Protein AF-A0AAV6AGZ9-F1 (afdb_monomer)

Mean predicted aligned error: 15.34 Å

Foldseek 3Di:
DDPVVVVVVVVVVVLVVVQVLLVQLLVVLCVVPVVSVVVPDPQADEQEAEPPDDPVSVVVSVVVQVVCVVVVGHYDYDYDYPCSSDDPPPPCVVPDPDDDDDDDPDPDDDDPPDPDDDDDDDDD

Solvent-accessible surface area (backbone atoms only — not comparable to full-atom values): 7982 Å² total; per-residue (Å²): 135,59,73,71,56,53,55,54,51,53,52,53,51,54,49,52,54,55,50,52,51,48,52,56,19,38,52,50,32,34,74,76,39,62,68,62,54,77,76,49,64,87,84,45,47,80,44,81,42,54,72,86,57,50,71,70,56,48,51,50,51,50,54,54,46,51,56,37,42,77,71,71,45,50,68,42,80,42,77,36,59,90,62,56,39,57,54,81,77,56,84,52,67,86,79,45,98,63,92,80,85,83,79,74,83,76,86,74,75,88,77,85,89,74,84,80,86,81,87,81,84,85,90,128

Secondary structure (DSSP, 8-state):
--HHHHHHHHHHHHHHHHHHHHHHHHHHHHHH-GGGGGGSPTTPEEEEEETT--HHHHHHHHHHHHHHHHTT--EEEEEE-TTSS-----TTTTT-SSS---------PPP-------------

Nearest PDB structures (foldseek):
  6v6y-assembly1_A-2  TM=5.275E-01  e=1.226E+00  Thermus thermophilus HB8
  1b0a-assembly1_A  TM=5.457E-01  e=3.548E+00  Escherichia coli K-12
  4a5o-assembly2_D  TM=5.049E-01  e=4.331E+00  Pseudomonas aeruginosa PAO1

Sequence (124 aa):
MSAAQETLVGSRTGFWDRHNELHSGLLRAILADATILEEIPNGASLMLIPHDADEAYLESCIEVGVDSLRKGLNVYFRYLAPGEWWAPSDPTITGAWDDHVVRRERFDPPLDDDEAEQPEAPTR

Radius of gyration: 24.21 Å; Cα contacts (8 Å, |Δi|>4): 74; chains: 1; bounding box: 26×98×45 Å

pLDDT: mean 72.92, std 21.99, range [34.75, 96.31]

Structure (mmCIF, N/CA/C/O backbone):
data_AF-A0AAV6AGZ9-F1
#
_entry.id   AF-A0AAV6AGZ9-F1
#
loop_
_atom_site.group_PDB
_atom_site.id
_atom_site.type_symbol
_atom_site.label_atom_id
_atom_site.label_alt_id
_atom_site.label_comp_id
_atom_site.label_asym_id
_atom_site.label_entity_id
_atom_site.label_seq_id
_atom_site.pdbx_PDB_ins_code
_atom_site.Cartn_x
_atom_site.Cartn_y
_atom_site.Cartn_z
_atom_site.occupancy
_atom_site.B_iso_or_equiv
_atom_site.auth_seq_id
_atom_site.auth_comp_id
_atom_site.auth_asym_id
_atom_site.auth_atom_id
_atom_site.pdbx_PDB_model_num
ATOM 1 N N . MET A 1 1 ? 2.472 32.208 5.965 1.00 50.47 1 MET A N 1
ATOM 2 C CA . MET A 1 1 ? 2.527 30.743 6.154 1.00 50.47 1 MET A CA 1
ATOM 3 C C . MET A 1 1 ? 3.996 30.359 6.187 1.00 50.47 1 MET A C 1
ATOM 5 O O . MET A 1 1 ? 4.762 30.975 5.459 1.00 50.47 1 MET A O 1
ATOM 9 N N . SER A 1 2 ? 4.412 29.503 7.121 1.00 57.47 2 SER A N 1
ATOM 10 C CA .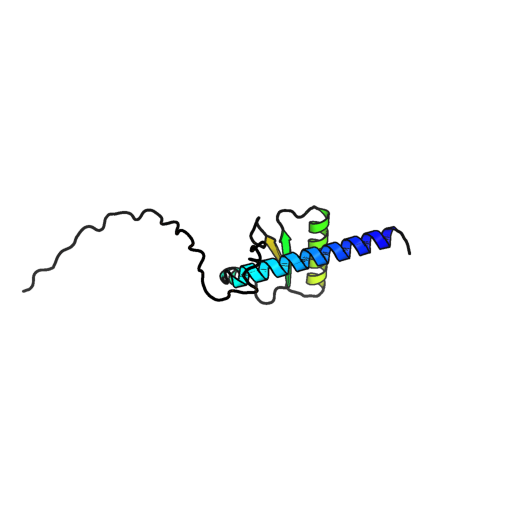 SER A 1 2 ? 5.838 29.212 7.356 1.00 57.47 2 SER A CA 1
ATOM 11 C C . SER A 1 2 ? 6.388 28.257 6.292 1.00 57.47 2 SER A C 1
ATOM 13 O O . SER A 1 2 ? 5.679 27.331 5.908 1.00 57.47 2 SER A O 1
ATOM 15 N N . ALA A 1 3 ? 7.650 28.418 5.880 1.00 54.81 3 ALA A N 1
ATOM 16 C CA . ALA A 1 3 ? 8.332 27.533 4.925 1.00 54.81 3 ALA A CA 1
ATOM 17 C C . ALA A 1 3 ? 8.277 26.044 5.335 1.00 54.81 3 ALA A C 1
ATOM 19 O O . ALA A 1 3 ? 8.193 25.165 4.488 1.00 54.81 3 ALA A O 1
ATOM 20 N N . ALA A 1 4 ? 8.225 25.754 6.640 1.00 50.09 4 ALA A N 1
ATOM 21 C CA . ALA A 1 4 ? 8.071 24.392 7.154 1.00 50.09 4 ALA A CA 1
ATOM 22 C C . ALA A 1 4 ? 6.703 23.761 6.824 1.00 50.09 4 ALA A C 1
ATOM 24 O O . ALA A 1 4 ? 6.618 22.553 6.631 1.00 50.09 4 ALA A O 1
ATOM 25 N N . GLN A 1 5 ? 5.632 24.562 6.739 1.00 42.59 5 GLN A N 1
ATOM 26 C CA . GLN A 1 5 ? 4.309 24.070 6.332 1.00 42.59 5 GLN A CA 1
ATOM 27 C C . GLN A 1 5 ? 4.245 23.806 4.827 1.00 42.59 5 GLN A C 1
ATOM 29 O O . GLN A 1 5 ? 3.540 22.898 4.406 1.00 42.59 5 GLN A O 1
ATOM 34 N N . GLU A 1 6 ? 4.980 24.571 4.023 1.00 42.84 6 GLU A N 1
ATOM 35 C CA . GLU A 1 6 ? 5.007 24.421 2.565 1.00 42.84 6 GLU A CA 1
ATOM 36 C C . GLU A 1 6 ? 5.747 23.138 2.154 1.00 42.84 6 GLU A C 1
ATOM 38 O O . GLU A 1 6 ? 5.239 22.368 1.339 1.00 42.84 6 GLU A O 1
ATOM 43 N N . THR A 1 7 ? 6.868 22.826 2.817 1.00 51.41 7 THR A N 1
ATOM 44 C CA . THR A 1 7 ? 7.601 21.564 2.621 1.00 51.41 7 THR A CA 1
ATOM 45 C C . THR A 1 7 ? 6.785 20.339 3.049 1.00 51.41 7 THR A C 1
ATOM 47 O O . THR A 1 7 ? 6.786 19.332 2.346 1.00 51.41 7 THR A O 1
ATOM 50 N N . LEU A 1 8 ? 6.046 20.424 4.164 1.00 47.84 8 LEU A N 1
ATOM 51 C CA . LEU A 1 8 ? 5.187 19.332 4.649 1.00 47.84 8 LEU A CA 1
ATOM 52 C C . LEU A 1 8 ? 3.954 19.096 3.766 1.00 47.84 8 LEU A C 1
ATOM 54 O O . LEU A 1 8 ? 3.502 17.964 3.618 1.00 47.84 8 LEU A O 1
ATOM 58 N N . VAL A 1 9 ? 3.376 20.156 3.196 1.00 45.44 9 VAL A N 1
ATOM 59 C CA . VAL A 1 9 ? 2.250 20.019 2.260 1.00 45.44 9 VAL A CA 1
ATOM 60 C C . VAL A 1 9 ? 2.741 19.429 0.941 1.00 45.44 9 VAL A C 1
ATOM 62 O O . VAL A 1 9 ? 2.118 18.489 0.457 1.00 45.44 9 VAL A O 1
ATOM 65 N N . GLY A 1 10 ? 3.887 19.894 0.426 1.00 50.97 10 GLY A N 1
ATOM 66 C CA . GLY A 1 10 ? 4.521 19.348 -0.777 1.00 50.97 10 GLY A CA 1
ATOM 67 C C . GLY A 1 10 ? 4.906 17.870 -0.645 1.00 50.97 10 GLY A C 1
ATOM 68 O O . GLY A 1 10 ? 4.640 17.089 -1.563 1.00 50.97 10 GLY A O 1
ATOM 69 N N . SER A 1 11 ? 5.452 17.460 0.509 1.00 59.44 11 SER A N 1
ATOM 70 C CA . SER A 1 11 ? 5.791 16.054 0.777 1.00 59.44 11 SER A CA 1
ATOM 71 C C . SER A 1 11 ? 4.551 15.163 0.866 1.00 59.44 11 SER A C 1
ATOM 73 O O . SER A 1 11 ? 4.554 14.041 0.358 1.00 59.44 11 SER A O 1
ATOM 75 N N . ARG A 1 12 ? 3.455 15.674 1.442 1.00 61.28 12 ARG A N 1
ATOM 76 C CA . ARG A 1 12 ? 2.212 14.914 1.602 1.00 61.28 12 ARG A CA 1
ATOM 77 C C . ARG A 1 12 ? 1.446 14.751 0.289 1.00 61.28 12 ARG A C 1
ATOM 79 O O . ARG A 1 12 ? 0.837 13.705 0.092 1.00 61.28 12 ARG A O 1
ATOM 86 N N . THR A 1 13 ? 1.485 15.735 -0.612 1.00 69.12 13 THR A N 1
ATOM 87 C CA . THR A 1 13 ? 0.955 15.568 -1.980 1.00 69.12 13 THR A CA 1
ATOM 88 C C . THR A 1 13 ? 1.757 14.538 -2.774 1.00 69.12 13 THR A C 1
ATOM 90 O O . THR A 1 13 ? 1.159 13.614 -3.314 1.00 69.12 13 THR A O 1
ATOM 93 N N . GLY A 1 14 ? 3.095 14.604 -2.743 1.00 82.69 14 GLY A N 1
ATOM 94 C CA . GLY A 1 14 ? 3.944 13.636 -3.452 1.00 82.69 14 GLY A CA 1
ATOM 95 C C . GLY A 1 14 ? 3.793 12.196 -2.946 1.00 82.69 14 GLY A C 1
ATOM 96 O O . GLY A 1 14 ? 3.832 11.254 -3.737 1.00 82.69 14 GLY A O 1
ATOM 97 N N . PHE A 1 15 ? 3.549 12.019 -1.642 1.00 89.12 15 PHE A N 1
ATOM 98 C CA . PHE A 1 15 ? 3.204 10.718 -1.069 1.00 89.12 15 PHE A CA 1
ATOM 99 C C . PHE A 1 15 ? 1.951 10.122 -1.725 1.00 89.12 15 PHE A C 1
ATOM 101 O O . PHE A 1 15 ? 1.999 8.986 -2.197 1.00 89.12 15 PHE A O 1
ATOM 108 N N . TRP A 1 16 ? 0.848 10.880 -1.768 1.00 89.75 16 TRP A N 1
ATOM 109 C CA . TRP A 1 16 ? -0.427 10.388 -2.296 1.00 89.75 16 TRP A CA 1
ATOM 110 C C . TRP A 1 16 ? -0.392 10.146 -3.799 1.00 89.75 16 TRP A C 1
ATOM 112 O O . TRP A 1 16 ? -0.977 9.164 -4.245 1.00 89.75 16 TRP A O 1
ATOM 122 N N . ASP A 1 17 ? 0.320 10.974 -4.563 1.00 90.06 17 ASP A N 1
ATOM 123 C CA . ASP A 1 17 ? 0.487 10.764 -6.003 1.00 90.06 17 ASP A CA 1
ATOM 124 C C . ASP A 1 17 ? 1.199 9.433 -6.275 1.00 90.06 17 ASP A C 1
ATOM 126 O O . ASP A 1 17 ? 0.641 8.562 -6.946 1.00 90.06 17 ASP A O 1
ATOM 130 N N . ARG A 1 18 ? 2.359 9.204 -5.637 1.00 89.75 18 ARG A N 1
ATOM 131 C CA . ARG A 1 18 ? 3.075 7.920 -5.735 1.00 89.75 18 ARG A CA 1
ATOM 132 C C . ARG A 1 18 ? 2.209 6.759 -5.248 1.00 89.75 18 ARG A C 1
ATOM 134 O O . ARG A 1 18 ? 2.188 5.703 -5.869 1.00 89.75 18 ARG A O 1
ATOM 141 N N . HIS A 1 19 ? 1.473 6.930 -4.149 1.00 91.81 19 HIS A N 1
ATOM 142 C CA . HIS A 1 19 ? 0.631 5.854 -3.622 1.00 91.81 19 HIS A CA 1
ATOM 143 C C . HIS A 1 19 ? -0.518 5.500 -4.581 1.00 91.81 19 HIS A C 1
ATOM 145 O O . HIS A 1 19 ? -0.800 4.323 -4.799 1.00 91.81 19 HIS A O 1
ATOM 151 N N . ASN A 1 20 ? -1.141 6.493 -5.218 1.00 91.12 20 ASN A N 1
ATOM 152 C CA . ASN A 1 20 ? -2.187 6.281 -6.222 1.00 91.12 20 ASN A CA 1
ATOM 153 C C . ASN A 1 20 ? -1.654 5.566 -7.474 1.00 91.12 20 ASN A C 1
ATOM 155 O O . ASN A 1 20 ? -2.354 4.726 -8.050 1.00 91.12 20 ASN A O 1
ATOM 159 N N . GLU A 1 21 ? -0.418 5.860 -7.882 1.00 90.75 21 GLU A N 1
ATOM 160 C CA . GLU A 1 21 ? 0.256 5.142 -8.969 1.00 90.75 21 GLU A CA 1
ATOM 161 C C . GLU A 1 21 ? 0.463 3.664 -8.623 1.00 90.75 21 GLU A C 1
ATOM 163 O O . GLU A 1 21 ? 0.137 2.800 -9.439 1.00 90.75 21 GLU A O 1
ATOM 168 N N . LEU A 1 22 ? 0.915 3.356 -7.401 1.00 92.44 22 LEU A N 1
ATOM 169 C CA . LEU A 1 22 ? 1.069 1.973 -6.930 1.00 92.44 22 LEU A CA 1
ATOM 170 C C . LEU A 1 22 ? -0.263 1.218 -6.933 1.00 92.44 22 LEU A C 1
ATOM 172 O O . LEU A 1 22 ? -0.325 0.088 -7.411 1.00 92.44 22 LEU A O 1
ATOM 176 N N . HIS A 1 23 ? -1.338 1.846 -6.446 1.00 92.50 23 HIS A N 1
ATOM 177 C CA . HIS A 1 23 ? -2.681 1.254 -6.464 1.00 92.50 23 HIS A CA 1
ATOM 178 C C . HIS A 1 23 ? -3.159 0.985 -7.891 1.00 92.50 23 HIS A C 1
ATOM 180 O O . HIS A 1 23 ? -3.651 -0.101 -8.186 1.00 92.50 23 HIS A O 1
ATOM 186 N N . SER A 1 24 ? -2.963 1.941 -8.798 1.00 90.94 24 SER A N 1
ATOM 187 C CA . SER A 1 24 ? -3.311 1.775 -10.214 1.00 90.94 24 SER A CA 1
ATOM 188 C C . SER A 1 24 ? -2.518 0.639 -10.866 1.00 90.94 24 SER A C 1
ATOM 190 O O . SER A 1 24 ? -3.068 -0.138 -11.646 1.00 90.94 24 SER A O 1
ATOM 192 N N . GLY A 1 25 ? -1.233 0.528 -10.531 1.00 90.12 25 GLY A N 1
ATOM 193 C CA . GLY A 1 25 ? -0.352 -0.545 -10.974 1.00 90.12 25 GLY A CA 1
ATOM 194 C C . GLY A 1 25 ? -0.787 -1.921 -10.471 1.00 90.12 25 GLY A C 1
ATOM 195 O O . GLY A 1 25 ? -0.954 -2.846 -11.266 1.00 90.12 25 GLY A O 1
ATOM 196 N N . LEU A 1 26 ? -1.072 -2.033 -9.172 1.00 90.44 26 LEU A N 1
ATOM 197 C CA . LEU A 1 26 ? -1.573 -3.262 -8.558 1.00 90.44 26 LEU A CA 1
ATOM 198 C C . LEU A 1 26 ? -2.928 -3.679 -9.142 1.00 90.44 26 LEU A C 1
ATOM 200 O O . LEU A 1 26 ? -3.139 -4.858 -9.401 1.00 90.44 26 LEU A O 1
ATOM 204 N N . LEU A 1 27 ? -3.833 -2.734 -9.412 1.00 90.69 27 LEU A N 1
ATOM 205 C CA . LEU A 1 27 ? -5.106 -3.038 -10.072 1.00 90.69 27 LEU A CA 1
ATOM 206 C C . LEU A 1 27 ? -4.898 -3.636 -11.467 1.00 90.69 27 LEU A C 1
ATOM 208 O O . LEU A 1 27 ? -5.581 -4.592 -11.825 1.00 90.69 27 LEU A O 1
ATOM 212 N N . ARG A 1 28 ? -3.939 -3.127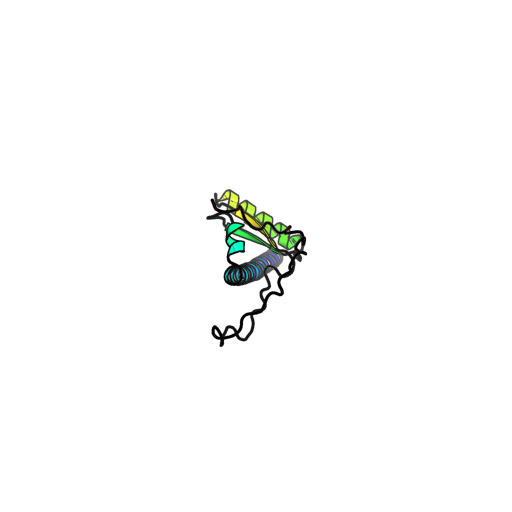 -12.248 1.00 88.75 28 ARG A N 1
ATOM 213 C CA . ARG A 1 28 ? -3.589 -3.729 -13.546 1.00 88.75 28 ARG A CA 1
ATOM 214 C C . ARG A 1 28 ? -3.008 -5.130 -13.379 1.00 88.75 28 ARG A C 1
ATOM 216 O O . ARG A 1 28 ? -3.372 -6.014 -14.148 1.00 88.75 28 ARG A O 1
ATOM 223 N N . ALA A 1 29 ? -2.153 -5.337 -12.379 1.00 86.75 29 ALA A N 1
ATOM 224 C CA . ALA A 1 29 ? -1.606 -6.654 -12.070 1.00 86.75 29 ALA A CA 1
ATOM 225 C C . ALA A 1 29 ? -2.717 -7.645 -11.687 1.00 86.75 29 ALA A C 1
ATOM 227 O O . ALA A 1 29 ? -2.755 -8.739 -12.231 1.00 86.75 29 ALA A O 1
ATOM 228 N N . ILE A 1 30 ? -3.678 -7.231 -10.855 1.00 88.94 30 ILE A N 1
ATOM 229 C CA . ILE A 1 30 ? -4.856 -8.031 -10.479 1.00 88.94 30 ILE A CA 1
ATOM 230 C C . ILE A 1 30 ? -5.719 -8.387 -11.697 1.00 88.94 30 ILE A C 1
ATOM 232 O O . ILE A 1 30 ? -6.230 -9.499 -11.794 1.00 88.94 30 ILE A O 1
ATOM 236 N N . LEU A 1 31 ? -5.900 -7.454 -12.635 1.00 88.81 31 LEU A N 1
ATOM 237 C CA . LEU A 1 31 ? -6.640 -7.728 -13.871 1.00 88.81 31 LEU A CA 1
ATOM 238 C C . LEU A 1 31 ? -5.910 -8.733 -14.774 1.00 88.81 31 LEU A C 1
ATOM 240 O O . LEU A 1 31 ? -6.568 -9.476 -15.500 1.00 88.81 31 LEU A O 1
ATOM 244 N N . ALA A 1 32 ? -4.576 -8.759 -14.734 1.00 87.38 32 ALA A N 1
ATOM 245 C CA . ALA A 1 32 ? -3.767 -9.735 -15.457 1.00 87.38 32 ALA A CA 1
ATOM 246 C C . ALA A 1 32 ? -3.685 -11.092 -14.730 1.00 87.38 32 ALA A C 1
ATOM 248 O O . ALA A 1 32 ? -3.618 -12.132 -15.386 1.00 87.38 32 ALA A O 1
ATOM 249 N N . ASP A 1 33 ? -3.704 -11.088 -13.395 1.00 85.44 33 ASP A N 1
ATOM 250 C CA . ASP A 1 33 ? -3.637 -12.269 -12.537 1.00 85.44 33 ASP A CA 1
ATOM 251 C C . ASP A 1 33 ? -4.535 -12.100 -11.300 1.00 85.44 33 ASP A C 1
ATOM 253 O O . ASP A 1 33 ? -4.181 -11.460 -10.306 1.00 85.44 33 ASP A O 1
ATOM 257 N N . ALA A 1 34 ? -5.719 -12.712 -11.354 1.00 89.06 34 ALA A N 1
ATOM 258 C CA . ALA A 1 34 ? -6.714 -12.596 -10.295 1.00 89.06 34 ALA A CA 1
ATOM 259 C C . ALA A 1 34 ? -6.306 -13.306 -8.992 1.00 89.06 34 ALA A C 1
ATOM 261 O O . ALA A 1 34 ? -6.878 -12.999 -7.945 1.00 89.06 34 ALA A O 1
ATOM 262 N N . THR A 1 35 ? -5.320 -14.213 -9.024 1.00 90.00 35 THR A N 1
ATOM 263 C CA . THR A 1 35 ? -4.856 -14.928 -7.819 1.00 90.00 35 THR A CA 1
ATOM 264 C C . THR A 1 35 ? -4.234 -13.975 -6.795 1.00 90.00 35 THR A C 1
ATOM 266 O O . THR A 1 35 ? -4.303 -14.223 -5.595 1.00 90.00 35 THR A O 1
ATOM 269 N N . ILE A 1 36 ? -3.754 -12.809 -7.243 1.00 87.75 36 ILE A N 1
ATOM 270 C CA . ILE A 1 36 ? -3.250 -11.726 -6.386 1.00 87.75 36 ILE A CA 1
ATOM 271 C C . ILE A 1 36 ? -4.313 -11.258 -5.374 1.00 87.75 36 ILE A C 1
ATOM 273 O O . ILE A 1 36 ? -3.970 -10.860 -4.258 1.00 87.75 36 ILE A O 1
ATOM 277 N N . LEU A 1 37 ? -5.605 -11.310 -5.730 1.00 88.44 37 LEU A N 1
ATOM 278 C CA . LEU A 1 37 ? -6.692 -10.947 -4.812 1.00 88.44 37 LEU A CA 1
ATOM 279 C C . LEU A 1 37 ? -6.849 -11.939 -3.660 1.00 88.44 37 LEU A C 1
ATOM 281 O O . LEU A 1 37 ? -7.297 -11.536 -2.591 1.00 88.44 37 LEU A O 1
ATOM 285 N N . GLU A 1 38 ? -6.481 -13.205 -3.851 1.00 90.75 38 GLU A N 1
ATOM 286 C CA . GLU A 1 38 ? -6.601 -14.236 -2.813 1.00 90.75 38 GLU A CA 1
ATOM 287 C C . GLU A 1 38 ? -5.634 -13.982 -1.647 1.00 90.75 38 GLU A C 1
ATOM 289 O O . GLU A 1 38 ? -5.890 -14.391 -0.515 1.00 90.75 38 GLU A O 1
ATOM 294 N N . GLU A 1 39 ? -4.554 -13.243 -1.903 1.00 89.19 39 GLU A N 1
ATOM 295 C CA . GLU A 1 39 ? -3.579 -12.819 -0.896 1.00 89.19 39 GLU A CA 1
ATOM 296 C C . GLU A 1 39 ? -4.063 -11.619 -0.068 1.00 89.19 39 GLU A C 1
ATOM 298 O O . GLU A 1 39 ? -3.530 -11.347 1.011 1.00 89.19 39 GLU A O 1
ATOM 303 N N . ILE A 1 40 ? -5.055 -10.874 -0.569 1.00 91.00 40 ILE A N 1
ATOM 304 C CA . ILE A 1 40 ? -5.527 -9.632 0.041 1.00 91.00 40 ILE A CA 1
ATOM 305 C C . ILE A 1 40 ? -6.724 -9.937 0.950 1.00 91.00 40 ILE A C 1
ATOM 307 O O . ILE A 1 40 ? -7.769 -10.383 0.471 1.00 91.00 40 ILE A O 1
ATOM 311 N N . PRO A 1 41 ? -6.641 -9.649 2.264 1.00 92.62 41 PRO A N 1
ATOM 312 C CA . PRO A 1 41 ? -7.764 -9.876 3.159 1.00 92.62 41 PRO A CA 1
ATOM 313 C C . PRO A 1 41 ? -8.995 -9.062 2.746 1.00 92.62 41 PRO A C 1
ATOM 315 O O . PRO A 1 41 ? -8.921 -7.850 2.523 1.00 92.62 41 PRO A O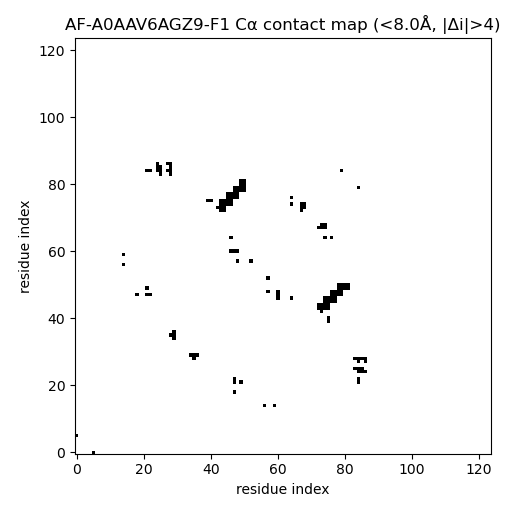 1
ATOM 318 N N . ASN A 1 42 ? -10.154 -9.719 2.706 1.00 89.12 42 ASN A N 1
ATOM 319 C CA . ASN A 1 42 ? -11.413 -9.067 2.359 1.00 89.12 42 ASN A CA 1
ATOM 320 C C . ASN A 1 42 ? -11.702 -7.861 3.265 1.00 89.12 42 ASN A C 1
ATOM 322 O O . ASN A 1 42 ? -11.614 -7.937 4.493 1.00 89.12 42 ASN A O 1
ATOM 326 N N . GLY A 1 43 ? -12.079 -6.742 2.642 1.00 88.81 43 GLY A N 1
ATOM 327 C CA . GLY A 1 43 ? -12.397 -5.495 3.341 1.00 88.81 43 GLY A CA 1
ATOM 328 C C . GLY A 1 43 ? -11.187 -4.762 3.930 1.00 88.81 43 GLY A C 1
ATOM 329 O O . GLY A 1 43 ? -11.383 -3.830 4.709 1.00 88.81 43 GLY A O 1
ATOM 330 N N . ALA A 1 44 ? -9.956 -5.166 3.599 1.00 92.88 4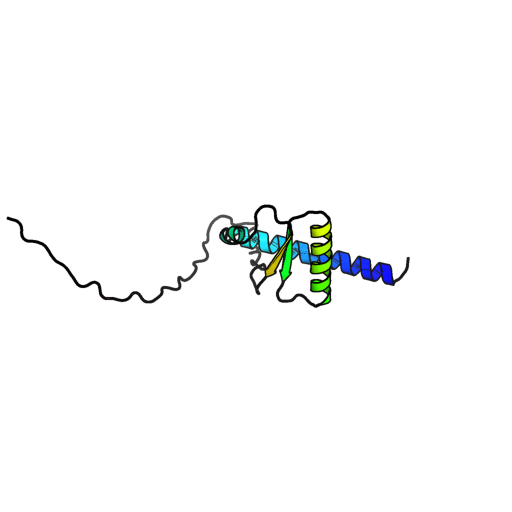4 ALA A N 1
ATOM 331 C CA . ALA A 1 44 ? -8.762 -4.437 4.004 1.00 92.88 44 ALA A CA 1
ATOM 332 C C . ALA A 1 44 ? -8.548 -3.170 3.162 1.00 92.88 44 ALA A C 1
ATOM 334 O O . ALA A 1 44 ? -8.599 -3.188 1.933 1.00 92.88 44 ALA A O 1
ATOM 335 N N . SER A 1 45 ? -8.224 -2.078 3.842 1.00 92.94 45 SER A N 1
ATOM 336 C CA . SER A 1 45 ? -7.572 -0.911 3.264 1.00 92.94 45 SER A CA 1
ATOM 337 C C . SER A 1 45 ? -6.110 -1.250 2.991 1.00 92.94 45 SER A C 1
ATOM 339 O O . SER A 1 45 ? -5.362 -1.610 3.902 1.00 92.94 45 SER A O 1
ATOM 341 N N . LEU A 1 46 ? -5.701 -1.127 1.734 1.00 94.00 46 LEU A N 1
ATOM 342 C CA . LEU A 1 46 ? -4.352 -1.463 1.293 1.00 94.00 46 LEU A CA 1
ATOM 343 C C . LEU A 1 46 ? -3.382 -0.302 1.511 1.00 94.00 46 LEU A C 1
ATOM 345 O O . LEU A 1 46 ? -3.631 0.819 1.063 1.00 94.00 46 LEU A O 1
ATOM 349 N N . MET A 1 47 ? -2.252 -0.610 2.142 1.00 96.31 47 MET A N 1
ATOM 350 C CA . MET A 1 47 ? -1.082 0.257 2.230 1.00 96.31 47 MET A CA 1
ATOM 351 C C . MET A 1 47 ? 0.064 -0.402 1.465 1.00 96.31 47 MET A C 1
ATOM 353 O O . MET A 1 47 ? 0.563 -1.453 1.871 1.00 96.31 47 MET A O 1
ATOM 357 N N . LEU A 1 48 ? 0.447 0.189 0.337 1.00 95.44 48 LEU A N 1
ATOM 358 C 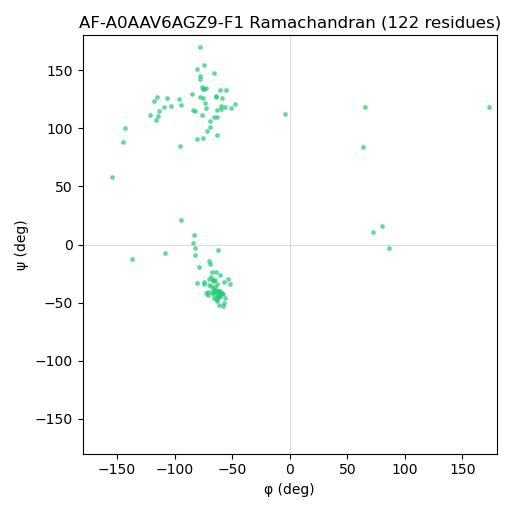CA . LEU A 1 48 ? 1.422 -0.385 -0.590 1.00 95.44 48 LEU A CA 1
ATOM 359 C C . LEU A 1 48 ? 2.824 0.178 -0.345 1.00 95.44 48 LEU A C 1
ATOM 361 O O . LEU A 1 48 ? 3.027 1.390 -0.381 1.00 95.44 48 LEU A O 1
ATOM 365 N N . ILE A 1 49 ? 3.795 -0.705 -0.122 1.00 94.94 49 ILE A N 1
ATOM 366 C CA . ILE A 1 49 ? 5.194 -0.345 0.122 1.00 94.94 49 ILE A CA 1
ATOM 367 C C . ILE A 1 49 ? 6.035 -0.910 -1.026 1.00 94.94 49 ILE A C 1
ATOM 369 O O . ILE A 1 49 ? 6.223 -2.126 -1.086 1.00 94.94 49 ILE A O 1
ATOM 373 N N . PRO A 1 50 ? 6.533 -0.075 -1.950 1.00 93.44 50 PRO A N 1
ATOM 374 C CA . PRO A 1 50 ? 7.356 -0.558 -3.046 1.00 93.44 50 PRO A CA 1
ATOM 375 C C . PRO A 1 50 ? 8.768 -0.920 -2.567 1.00 93.44 50 PRO A C 1
ATOM 377 O O . PRO A 1 50 ? 9.266 -0.358 -1.592 1.00 93.44 50 PRO A O 1
ATOM 380 N N . HIS A 1 51 ? 9.436 -1.831 -3.282 1.00 90.69 51 HIS A N 1
ATOM 381 C CA . HIS A 1 51 ? 10.825 -2.225 -3.006 1.00 90.69 51 HIS A CA 1
ATOM 382 C C . HIS A 1 51 ? 11.803 -1.041 -2.910 1.00 90.69 51 HIS A C 1
ATOM 384 O O . HIS A 1 51 ? 12.752 -1.085 -2.133 1.00 90.69 51 HIS A O 1
ATOM 390 N N . ASP A 1 52 ? 11.569 0.008 -3.697 1.00 90.31 52 ASP A N 1
ATOM 391 C CA . ASP A 1 52 ? 12.397 1.213 -3.780 1.00 90.31 52 ASP A CA 1
ATOM 392 C C . ASP A 1 52 ? 11.896 2.351 -2.867 1.00 90.31 52 ASP A C 1
ATOM 394 O O . ASP A 1 52 ? 12.163 3.531 -3.117 1.00 90.31 52 ASP A O 1
ATOM 398 N N . ALA A 1 53 ? 11.114 2.028 -1.834 1.00 90.25 53 ALA A N 1
ATOM 399 C CA . ALA A 1 53 ? 10.725 2.999 -0.821 1.00 90.25 53 ALA A CA 1
ATOM 400 C C . ALA A 1 53 ? 11.960 3.484 -0.050 1.00 90.25 53 ALA A C 1
ATOM 402 O O . ALA A 1 53 ? 12.726 2.685 0.489 1.00 90.25 53 ALA A O 1
ATOM 403 N N . ASP A 1 54 ? 12.129 4.803 0.028 1.00 92.19 54 ASP A N 1
ATOM 404 C CA . ASP A 1 54 ? 13.067 5.404 0.967 1.00 92.19 54 ASP A CA 1
ATOM 405 C C . ASP A 1 54 ? 12.472 5.431 2.387 1.00 92.19 54 ASP A C 1
ATOM 407 O O . ASP A 1 54 ? 11.292 5.141 2.608 1.00 92.19 54 ASP A O 1
ATOM 411 N N . GLU A 1 55 ? 13.313 5.761 3.368 1.00 92.56 55 GLU A N 1
ATOM 412 C CA . GLU A 1 55 ? 12.928 5.795 4.782 1.00 92.56 55 GLU A CA 1
ATOM 413 C C . GLU A 1 55 ? 11.758 6.757 5.034 1.00 92.56 55 GLU A C 1
ATOM 415 O O . GLU A 1 55 ? 10.795 6.391 5.701 1.00 92.56 55 GLU A O 1
ATOM 420 N N . ALA A 1 56 ? 11.773 7.942 4.417 1.00 89.88 56 ALA A N 1
ATOM 421 C CA . ALA A 1 56 ? 10.721 8.943 4.585 1.00 89.88 56 ALA A CA 1
ATOM 422 C C . ALA A 1 56 ? 9.361 8.474 4.030 1.00 89.88 56 ALA A C 1
ATOM 424 O O . ALA A 1 56 ? 8.307 8.718 4.632 1.00 89.88 56 ALA A O 1
ATOM 425 N N . TYR A 1 57 ? 9.358 7.784 2.886 1.00 90.56 57 TYR A N 1
ATOM 426 C CA . TYR A 1 57 ? 8.148 7.202 2.313 1.00 90.56 57 TYR A CA 1
ATOM 427 C C . TYR A 1 57 ? 7.616 6.056 3.176 1.00 90.56 57 TYR A C 1
ATOM 429 O O . TYR A 1 57 ? 6.404 5.951 3.388 1.00 90.56 57 TYR A O 1
ATOM 437 N N . LEU A 1 58 ? 8.512 5.217 3.703 1.00 93.56 58 LEU A N 1
ATOM 438 C CA . LEU A 1 58 ? 8.150 4.128 4.605 1.00 93.56 58 LEU A CA 1
ATOM 439 C C . LEU A 1 58 ? 7.525 4.658 5.903 1.00 93.56 58 LEU A C 1
ATOM 441 O O . LEU A 1 58 ? 6.462 4.179 6.302 1.00 93.56 58 LEU A O 1
ATOM 445 N N . GLU A 1 59 ? 8.132 5.673 6.522 1.00 93.19 59 GLU A N 1
ATOM 446 C CA . GLU A 1 59 ? 7.578 6.354 7.697 1.00 93.19 59 GLU A CA 1
ATOM 447 C C . GLU A 1 59 ? 6.178 6.900 7.404 1.00 93.19 59 GLU A C 1
ATOM 449 O O . GLU A 1 59 ? 5.240 6.624 8.151 1.00 93.19 59 GLU A O 1
ATOM 454 N N . SER A 1 60 ? 5.997 7.561 6.257 1.00 93.50 60 SER A N 1
ATOM 455 C CA . SER A 1 60 ? 4.690 8.079 5.834 1.00 93.50 60 SER A CA 1
ATOM 456 C C . SER A 1 60 ? 3.641 6.967 5.677 1.00 93.50 60 SER A C 1
ATOM 458 O O . SER A 1 60 ? 2.497 7.123 6.114 1.00 93.50 60 SER A O 1
ATOM 460 N N . CYS A 1 61 ? 4.014 5.816 5.103 1.00 93.69 61 CYS A N 1
ATOM 461 C CA . CYS A 1 61 ? 3.121 4.655 4.996 1.00 93.69 61 CYS A CA 1
ATOM 462 C C . CYS A 1 61 ? 2.692 4.150 6.379 1.00 93.69 61 CYS A C 1
ATOM 464 O O . CYS A 1 61 ? 1.511 3.867 6.606 1.00 93.69 61 CYS A O 1
ATOM 466 N N . ILE A 1 62 ? 3.646 4.044 7.309 1.00 94.81 62 ILE A N 1
ATOM 467 C CA . ILE A 1 62 ? 3.395 3.587 8.678 1.00 94.81 62 ILE A CA 1
ATOM 468 C C . ILE A 1 62 ? 2.482 4.575 9.405 1.00 94.81 62 ILE A C 1
ATOM 470 O O . ILE A 1 62 ? 1.493 4.150 9.999 1.00 94.81 62 ILE A O 1
ATOM 474 N N . GLU A 1 63 ? 2.755 5.877 9.325 1.00 95.06 63 GLU A N 1
ATOM 475 C CA . GLU A 1 63 ? 1.929 6.917 9.946 1.00 95.06 63 GLU A CA 1
ATOM 476 C C . GLU A 1 63 ? 0.475 6.849 9.463 1.00 95.06 63 GLU A C 1
ATOM 478 O O . GLU A 1 63 ? -0.454 6.771 10.274 1.00 95.06 63 GLU A O 1
ATOM 483 N N . VAL A 1 64 ? 0.266 6.800 8.143 1.00 94.25 64 VAL A N 1
ATOM 484 C CA . VAL A 1 64 ? -1.078 6.722 7.550 1.00 94.25 64 VAL A CA 1
ATOM 485 C C . VAL A 1 64 ? -1.778 5.413 7.920 1.00 94.25 64 VAL A C 1
ATOM 487 O O . VAL A 1 64 ? -2.981 5.410 8.212 1.00 94.25 64 VAL A O 1
ATOM 490 N N . GLY A 1 65 ? -1.051 4.296 7.926 1.00 94.31 65 GLY A N 1
ATOM 491 C CA . GLY A 1 65 ? -1.606 3.002 8.305 1.00 94.31 65 GLY A CA 1
ATOM 492 C C . GLY A 1 65 ? -1.999 2.944 9.784 1.00 94.31 65 GLY A C 1
ATOM 493 O O . GLY A 1 65 ? -3.104 2.506 10.104 1.00 94.31 65 GLY A O 1
ATOM 494 N N . VAL A 1 66 ? -1.170 3.478 10.685 1.00 95.38 66 VAL A N 1
ATOM 495 C CA . VAL A 1 66 ? -1.488 3.598 12.119 1.00 95.38 66 VAL A CA 1
ATOM 496 C C . VAL A 1 66 ? -2.708 4.494 12.339 1.00 95.38 66 VAL A C 1
ATOM 498 O O . VAL A 1 66 ? -3.606 4.133 13.103 1.00 95.38 66 VAL A O 1
ATOM 501 N N . ASP A 1 67 ? -2.796 5.629 11.650 1.00 95.38 67 ASP A N 1
ATOM 502 C CA . ASP A 1 67 ? -3.965 6.511 11.738 1.00 95.38 67 ASP A CA 1
ATOM 503 C C . ASP A 1 67 ? -5.245 5.857 11.203 1.00 95.38 67 ASP A C 1
ATOM 505 O O . ASP A 1 67 ? -6.340 6.132 11.698 1.00 95.38 67 ASP A O 1
ATOM 509 N N . SER A 1 68 ? -5.123 4.968 10.221 1.00 94.69 68 SER A N 1
ATOM 510 C CA . SER A 1 68 ? -6.242 4.188 9.685 1.00 94.69 68 SER A CA 1
ATOM 511 C C . SER A 1 68 ? -6.698 3.102 10.664 1.00 94.69 68 SER A C 1
ATOM 513 O O . SER A 1 68 ? -7.898 2.972 10.917 1.00 94.69 68 SER A O 1
ATOM 515 N N . LEU A 1 69 ? -5.757 2.405 11.307 1.00 93.94 69 LEU A N 1
ATOM 516 C CA . LEU A 1 69 ? -6.050 1.455 12.385 1.00 93.94 69 LEU A CA 1
ATOM 517 C C . LEU A 1 69 ? -6.751 2.143 13.566 1.00 93.94 69 LEU A C 1
ATOM 519 O O . LEU A 1 69 ? -7.743 1.631 14.081 1.00 93.94 69 LEU A O 1
ATOM 523 N N . ARG A 1 70 ? -6.305 3.346 13.959 1.00 95.94 70 ARG A N 1
ATOM 524 C CA . ARG A 1 70 ? -6.953 4.153 15.015 1.00 95.94 70 ARG A CA 1
ATOM 525 C C . ARG A 1 70 ? -8.400 4.530 14.686 1.00 95.94 70 ARG A C 1
ATOM 527 O O . ARG A 1 70 ? -9.191 4.742 15.600 1.00 95.94 70 ARG A O 1
ATOM 534 N N . LYS A 1 71 ? -8.753 4.603 13.400 1.00 95.38 71 LYS A N 1
ATOM 535 C CA . LYS A 1 71 ? -10.126 4.839 12.920 1.00 95.38 71 LYS A CA 1
ATOM 536 C C . LYS A 1 71 ? -10.964 3.557 12.838 1.00 95.38 71 LYS A C 1
ATOM 538 O O . LYS A 1 71 ? -12.119 3.625 12.431 1.00 95.38 71 LYS A O 1
ATOM 543 N N . GLY A 1 72 ? -10.402 2.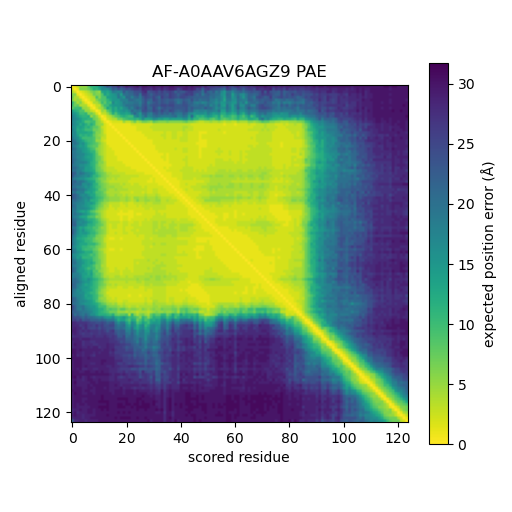406 13.214 1.00 95.00 72 GLY A N 1
ATOM 544 C CA . GLY A 1 72 ? -11.074 1.108 13.165 1.00 95.00 72 GLY A CA 1
ATOM 545 C C . GLY A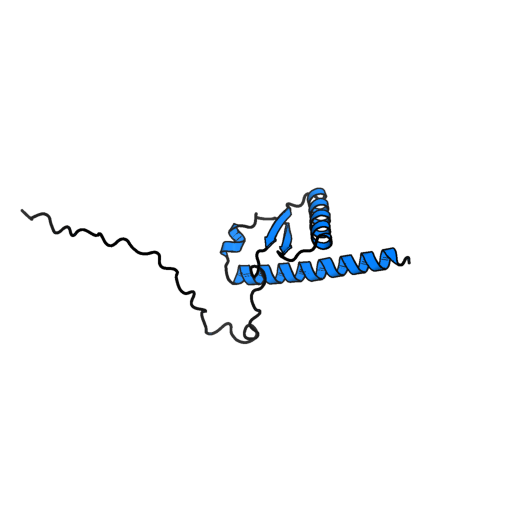 1 72 ? -11.097 0.468 11.776 1.00 95.00 72 GLY A C 1
ATOM 546 O O . GLY A 1 72 ? -11.888 -0.444 11.551 1.00 95.00 72 GLY A O 1
ATOM 547 N N . LEU A 1 73 ? -10.265 0.935 10.839 1.00 94.88 73 LEU A N 1
ATOM 548 C CA . LEU A 1 73 ? -10.135 0.300 9.528 1.00 94.88 73 LEU A CA 1
ATOM 549 C C . LEU A 1 73 ? -9.259 -0.951 9.636 1.00 94.88 73 LEU A C 1
ATOM 551 O O . LEU A 1 73 ? -8.251 -0.951 10.341 1.00 94.88 73 LEU A O 1
ATOM 555 N N . ASN A 1 74 ? -9.616 -1.998 8.894 1.00 94.50 74 ASN A N 1
ATOM 556 C CA . ASN A 1 74 ? -8.725 -3.127 8.658 1.00 94.50 74 ASN A CA 1
ATOM 557 C C . ASN A 1 74 ? -7.636 -2.671 7.681 1.00 94.50 74 ASN A C 1
ATOM 559 O O . ASN A 1 74 ? -7.971 -2.281 6.568 1.00 94.50 74 ASN A O 1
ATOM 563 N N . VAL A 1 75 ? -6.366 -2.669 8.082 1.00 96.00 75 VAL A N 1
ATOM 564 C CA . VAL A 1 75 ? -5.259 -2.199 7.235 1.00 96.00 75 VAL A CA 1
ATOM 565 C C . VAL A 1 75 ? -4.339 -3.363 6.918 1.00 96.00 75 VAL A C 1
ATOM 567 O O . VAL A 1 75 ? -3.849 -4.030 7.828 1.00 96.00 75 VAL A O 1
ATOM 570 N N . TYR A 1 76 ? -4.073 -3.572 5.632 1.00 95.56 76 TYR A N 1
ATOM 571 C CA . TYR A 1 76 ? -3.113 -4.560 5.160 1.00 95.56 76 TYR A CA 1
ATOM 572 C C . TYR A 1 76 ? -1.928 -3.853 4.506 1.00 95.56 76 TYR A C 1
ATOM 574 O O . TYR A 1 76 ? -2.075 -3.179 3.485 1.00 95.56 76 TYR A O 1
ATOM 582 N N . PHE A 1 77 ? -0.755 -3.998 5.121 1.00 95.50 77 PHE A N 1
ATOM 583 C CA . PHE A 1 77 ? 0.503 -3.534 4.552 1.00 95.50 77 PHE A CA 1
ATOM 584 C C . PHE A 1 77 ? 1.032 -4.596 3.595 1.00 95.50 77 PHE A C 1
ATOM 586 O O . PHE A 1 77 ? 1.369 -5.701 4.023 1.00 95.50 77 PHE A O 1
ATOM 593 N N . ARG A 1 78 ? 1.117 -4.253 2.310 1.00 94.25 78 ARG A N 1
ATOM 594 C CA . ARG A 1 78 ? 1.672 -5.122 1.272 1.00 94.25 78 ARG A CA 1
ATOM 595 C C . ARG A 1 78 ? 3.007 -4.556 0.821 1.00 94.25 78 ARG A C 1
ATOM 597 O O . ARG A 1 78 ? 3.069 -3.445 0.297 1.00 94.25 78 ARG A O 1
ATOM 604 N N . TYR A 1 79 ? 4.059 -5.338 1.014 1.00 93.12 79 TYR A N 1
ATOM 605 C CA . TYR A 1 79 ? 5.320 -5.101 0.332 1.00 93.12 79 TYR A CA 1
ATOM 606 C C . TYR A 1 79 ? 5.185 -5.546 -1.120 1.00 93.12 79 TYR A C 1
ATOM 608 O O . TYR A 1 79 ? 4.676 -6.633 -1.378 1.00 93.12 79 TYR A O 1
ATOM 616 N N . LEU A 1 80 ? 5.642 -4.709 -2.040 1.00 91.06 80 LEU A N 1
ATOM 617 C CA . LEU A 1 80 ? 5.632 -5.005 -3.458 1.00 91.06 80 LEU A CA 1
ATOM 618 C C . LEU A 1 80 ? 7.062 -5.313 -3.919 1.00 91.06 80 LEU A C 1
ATOM 620 O O . LEU A 1 80 ? 7.981 -4.509 -3.717 1.00 91.06 80 LEU A O 1
ATOM 624 N N . ALA A 1 81 ? 7.249 -6.468 -4.555 1.00 8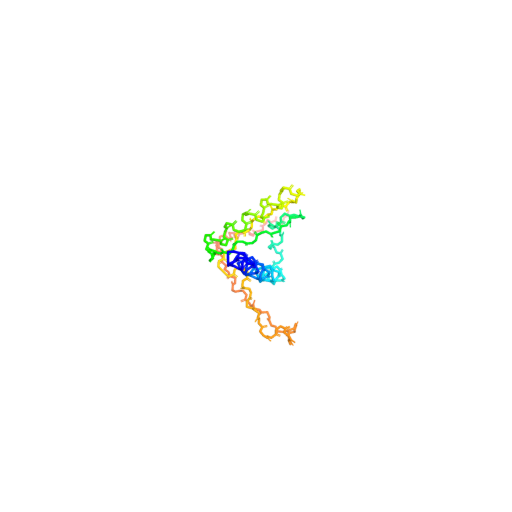6.44 81 ALA A N 1
ATOM 625 C CA . ALA A 1 81 ? 8.512 -6.905 -5.141 1.00 86.44 81 ALA A CA 1
ATOM 626 C C . ALA A 1 81 ? 8.753 -6.266 -6.521 1.00 86.44 81 ALA A C 1
ATOM 628 O O . ALA A 1 81 ? 7.790 -5.962 -7.227 1.00 86.44 81 ALA A O 1
ATOM 629 N N . PRO A 1 82 ? 10.015 -6.054 -6.945 1.00 81.12 82 PRO A N 1
ATOM 630 C CA . PRO A 1 82 ? 10.318 -5.379 -8.206 1.00 81.12 82 PRO A CA 1
ATOM 631 C C . PRO A 1 82 ? 9.498 -5.915 -9.386 1.00 81.12 82 PRO A C 1
ATOM 633 O O . PRO A 1 82 ? 9.565 -7.097 -9.714 1.00 81.12 82 PRO A O 1
ATOM 636 N N . GLY A 1 83 ? 8.727 -5.032 -10.024 1.00 76.94 83 GLY A N 1
ATOM 637 C CA . GLY A 1 83 ? 7.889 -5.368 -11.178 1.00 76.94 83 GLY A CA 1
ATOM 638 C C . GLY A 1 83 ? 6.492 -5.913 -10.860 1.00 76.94 83 GLY A C 1
ATOM 639 O O . GLY A 1 83 ? 5.711 -6.092 -11.784 1.00 76.94 83 GLY A O 1
ATOM 640 N N . GLU A 1 84 ? 6.129 -6.111 -9.592 1.00 76.56 84 GLU A N 1
ATOM 641 C CA . GLU A 1 84 ? 4.807 -6.627 -9.187 1.00 76.56 84 GLU A CA 1
ATOM 642 C C . GLU A 1 84 ? 3.668 -5.621 -9.432 1.00 76.56 84 GLU A C 1
ATOM 644 O O . GLU A 1 84 ? 2.536 -5.996 -9.716 1.00 76.56 84 GLU A O 1
ATOM 649 N N . TRP A 1 85 ? 3.972 -4.324 -9.362 1.00 72.06 85 TRP A N 1
ATOM 650 C CA . TRP A 1 85 ? 3.011 -3.233 -9.568 1.00 72.06 85 TRP A CA 1
ATOM 651 C C . TRP A 1 85 ? 3.233 -2.482 -10.882 1.00 72.06 85 TRP A C 1
ATOM 653 O O . TRP A 1 85 ? 2.443 -1.624 -11.269 1.00 72.06 85 TRP A O 1
ATOM 663 N N . TRP A 1 86 ? 4.320 -2.798 -11.581 1.00 63.41 86 TRP A N 1
ATOM 664 C CA . TRP A 1 86 ? 4.593 -2.335 -12.930 1.00 63.41 86 TRP A CA 1
ATOM 665 C C . TRP A 1 86 ? 4.112 -3.442 -13.875 1.00 63.41 86 TRP A C 1
ATOM 667 O O . TRP A 1 86 ? 4.852 -4.318 -14.306 1.00 63.41 86 TRP A O 1
ATOM 677 N N . ALA A 1 87 ? 2.826 -3.424 -14.206 1.00 52.38 87 ALA A N 1
ATOM 678 C CA . ALA A 1 87 ? 2.445 -3.952 -15.505 1.00 52.38 87 ALA A CA 1
ATOM 679 C C . ALA A 1 87 ? 2.859 -2.876 -16.520 1.00 52.38 87 ALA A C 1
ATOM 681 O O . ALA A 1 87 ? 2.446 -1.720 -16.335 1.00 52.38 87 ALA A O 1
ATOM 682 N N . PRO A 1 88 ? 3.647 -3.188 -17.568 1.00 43.72 88 PRO A N 1
ATOM 683 C CA . PRO A 1 88 ? 3.756 -2.273 -18.687 1.00 43.72 88 PRO A CA 1
ATOM 684 C C . PRO A 1 88 ? 2.326 -1.933 -19.106 1.00 43.72 88 PRO A C 1
ATOM 686 O O . PRO A 1 88 ? 1.549 -2.821 -19.459 1.00 43.72 88 PRO A O 1
ATOM 689 N N . SER A 1 89 ? 1.941 -0.658 -19.010 1.00 41.97 89 SER A N 1
ATOM 690 C CA . SER A 1 89 ? 0.817 -0.173 -19.799 1.00 41.97 89 SER A CA 1
ATOM 691 C C . SER A 1 89 ? 1.263 -0.337 -21.230 1.00 41.97 89 SER A C 1
ATOM 693 O O . SER A 1 89 ? 1.993 0.506 -21.748 1.00 41.97 89 SER A O 1
ATOM 695 N N . ASP A 1 90 ? 0.900 -1.459 -21.827 1.00 38.44 90 ASP A N 1
ATOM 696 C CA . ASP A 1 90 ? 1.030 -1.619 -23.250 1.00 38.44 90 ASP A CA 1
ATOM 697 C C . ASP A 1 90 ? 0.248 -0.455 -23.890 1.00 38.44 90 ASP A C 1
ATOM 699 O O . ASP A 1 90 ? -0.955 -0.313 -23.632 1.00 38.44 90 ASP A O 1
ATOM 703 N N . PRO A 1 91 ? 0.894 0.444 -24.657 1.00 41.84 91 PRO A N 1
ATOM 704 C CA . PRO A 1 91 ? 0.185 1.505 -25.362 1.00 41.84 91 PRO A CA 1
ATOM 705 C C . PRO A 1 91 ? -0.813 0.955 -26.397 1.00 41.84 91 PRO A C 1
ATOM 707 O O . PRO A 1 91 ? -1.565 1.738 -26.972 1.00 41.84 91 PRO A O 1
ATOM 710 N N . THR A 1 92 ? -0.872 -0.365 -26.616 1.00 39.38 92 THR A N 1
ATOM 711 C CA . THR A 1 92 ? -1.932 -1.024 -27.391 1.00 39.38 92 THR A CA 1
ATOM 712 C C . THR A 1 92 ? -3.223 -1.306 -26.608 1.00 39.38 92 THR A C 1
ATOM 714 O O . THR A 1 92 ? -4.236 -1.592 -27.240 1.00 39.38 92 THR A O 1
ATOM 717 N N . ILE A 1 93 ? -3.289 -1.136 -25.277 1.00 43.19 93 ILE A N 1
ATOM 718 C CA . ILE A 1 93 ? -4.533 -1.382 -24.499 1.00 43.19 93 ILE A CA 1
ATOM 719 C C . ILE A 1 93 ? -5.628 -0.328 -24.771 1.00 43.19 93 ILE A C 1
ATOM 721 O O . ILE A 1 93 ? -6.805 -0.553 -24.491 1.00 43.19 93 ILE A O 1
ATOM 725 N N . THR A 1 94 ? -5.297 0.800 -25.406 1.00 43.53 94 THR A N 1
ATOM 726 C CA . THR A 1 94 ? -6.312 1.716 -25.956 1.00 43.53 94 THR A CA 1
ATOM 727 C C . THR A 1 94 ? -6.845 1.285 -27.331 1.00 43.53 94 THR A C 1
ATOM 729 O O . THR A 1 94 ? -7.759 1.934 -27.836 1.00 43.53 94 THR A O 1
ATOM 732 N N . GLY A 1 95 ? -6.334 0.194 -27.924 1.00 38.25 95 GLY A N 1
ATOM 733 C CA . GLY A 1 95 ? -6.725 -0.289 -29.256 1.00 38.25 95 GLY A CA 1
ATOM 734 C C . GLY A 1 95 ? -6.945 -1.802 -29.427 1.00 38.25 95 GLY A C 1
ATOM 735 O O . GLY A 1 95 ? -7.506 -2.183 -30.448 1.00 38.25 95 GLY A O 1
ATOM 736 N N . ALA A 1 96 ? -6.556 -2.659 -28.478 1.00 38.25 96 ALA A N 1
ATOM 737 C CA . ALA A 1 96 ? -6.604 -4.113 -28.645 1.00 38.25 96 ALA A CA 1
ATOM 738 C C . ALA A 1 96 ? -6.964 -4.842 -27.334 1.00 38.25 96 ALA A C 1
ATOM 740 O O . ALA A 1 96 ? -6.101 -5.269 -26.574 1.00 38.25 96 ALA A O 1
ATOM 741 N N . TRP A 1 97 ? -8.265 -5.019 -27.089 1.00 43.06 97 TRP A N 1
ATOM 742 C CA . TRP A 1 97 ? -8.779 -6.187 -26.350 1.00 43.06 97 TRP A CA 1
ATOM 743 C C . TRP A 1 97 ? -8.955 -7.403 -27.281 1.00 43.06 97 TRP A C 1
ATOM 745 O O . TRP A 1 97 ? -9.513 -8.416 -26.874 1.00 43.06 97 TRP A O 1
ATOM 755 N N . ASP A 1 98 ? -8.481 -7.299 -28.522 1.00 40.38 98 ASP A N 1
ATOM 756 C CA . ASP A 1 98 ? -8.522 -8.337 -29.541 1.00 40.38 98 ASP A CA 1
ATOM 757 C C . ASP A 1 98 ? -7.079 -8.689 -29.920 1.00 40.38 98 ASP A C 1
ATOM 759 O O . ASP A 1 98 ? -6.310 -7.821 -30.321 1.00 40.38 98 ASP A O 1
ATOM 763 N N . ASP A 1 99 ? -6.726 -9.965 -29.789 1.00 40.97 99 ASP A N 1
ATOM 764 C CA . ASP A 1 99 ? -5.514 -10.585 -30.331 1.00 40.97 99 ASP A CA 1
ATOM 765 C C . ASP A 1 99 ? -4.155 -10.084 -29.803 1.00 40.97 99 ASP A C 1
ATOM 767 O O . ASP A 1 99 ? -3.434 -9.339 -30.455 1.00 40.97 99 ASP A O 1
ATOM 771 N N . HIS A 1 100 ? -3.707 -10.617 -28.661 1.00 34.75 100 HIS A N 1
ATOM 772 C CA . HIS A 1 100 ? -2.635 -11.627 -28.659 1.00 34.75 100 HIS A CA 1
ATOM 773 C C . HIS A 1 100 ? -2.166 -11.970 -27.237 1.00 34.75 100 HIS A C 1
ATOM 775 O O . HIS A 1 100 ? -1.613 -11.174 -26.487 1.00 34.75 100 HIS A O 1
ATOM 781 N N . VAL A 1 101 ? -2.356 -13.244 -26.913 1.00 42.00 101 VAL A N 1
ATOM 782 C CA . VAL A 1 101 ? -1.878 -13.946 -25.725 1.00 42.00 101 VAL A CA 1
ATOM 783 C C . VAL A 1 101 ? -0.348 -13.899 -25.649 1.00 42.00 101 VAL A C 1
ATOM 785 O O . VAL A 1 101 ? 0.334 -14.470 -26.503 1.00 42.00 101 VAL A O 1
ATOM 788 N N . VAL A 1 102 ? 0.202 -13.308 -24.585 1.00 40.88 102 VAL A N 1
ATOM 789 C CA . VAL A 1 102 ? 1.600 -13.545 -24.198 1.00 40.88 102 VAL A CA 1
ATOM 790 C C . VAL A 1 102 ? 1.698 -14.985 -23.696 1.00 40.88 102 VAL A C 1
ATOM 792 O O . VAL A 1 102 ? 1.216 -15.329 -22.617 1.00 40.88 102 VAL A O 1
ATOM 795 N N . ARG A 1 103 ? 2.291 -15.862 -24.512 1.00 38.38 103 ARG A N 1
ATOM 796 C CA . ARG A 1 103 ? 2.628 -17.232 -24.112 1.00 38.38 103 ARG A CA 1
ATOM 797 C C . ARG A 1 103 ? 3.652 -17.181 -22.976 1.00 38.38 103 ARG A C 1
ATOM 799 O O . ARG A 1 103 ? 4.812 -16.857 -23.203 1.00 38.38 103 ARG A O 1
ATOM 806 N N . ARG A 1 104 ? 3.221 -17.547 -21.768 1.00 42.31 104 ARG A N 1
ATOM 807 C CA . ARG A 1 104 ? 4.101 -17.999 -20.683 1.00 42.31 104 ARG A CA 1
ATOM 808 C C . ARG A 1 104 ? 4.777 -19.288 -21.169 1.00 42.31 104 ARG A C 1
ATOM 810 O O . ARG A 1 104 ? 4.078 -20.272 -21.417 1.00 42.31 104 ARG A O 1
ATOM 817 N N . GLU A 1 105 ? 6.098 -19.296 -21.338 1.00 41.12 105 GLU A N 1
ATOM 818 C CA . GLU A 1 105 ? 6.835 -20.561 -21.398 1.00 41.12 105 GLU A CA 1
ATOM 819 C C . GLU A 1 105 ? 6.592 -21.283 -20.068 1.00 41.12 105 GLU A C 1
ATOM 821 O O . GLU A 1 105 ? 6.883 -20.753 -18.993 1.00 41.12 105 GLU A O 1
ATOM 826 N N . ARG A 1 106 ? 5.950 -22.455 -20.136 1.00 44.81 106 ARG A N 1
ATOM 827 C CA . ARG A 1 106 ? 5.793 -23.336 -18.980 1.00 44.81 106 ARG A CA 1
ATOM 828 C C . ARG A 1 106 ? 7.179 -23.790 -18.557 1.00 44.81 106 ARG A C 1
ATOM 830 O O . ARG A 1 106 ? 7.929 -24.336 -19.357 1.00 44.81 106 ARG A O 1
ATOM 837 N N . PHE A 1 107 ? 7.480 -23.600 -17.284 1.00 42.69 107 PHE A N 1
ATOM 838 C CA . PHE A 1 107 ? 8.492 -24.394 -16.618 1.00 42.69 107 PHE A CA 1
ATOM 839 C C . PHE A 1 107 ? 7.900 -25.799 -16.425 1.00 42.69 107 PHE A C 1
ATOM 841 O O . PHE A 1 107 ? 7.092 -25.994 -15.518 1.00 42.69 107 PHE A O 1
ATOM 848 N N . ASP A 1 108 ? 8.226 -26.741 -17.314 1.00 50.12 108 ASP A N 1
ATOM 849 C CA . ASP A 1 108 ? 7.902 -28.159 -17.127 1.00 50.12 108 ASP A CA 1
ATOM 850 C C . ASP A 1 108 ? 8.978 -28.779 -16.213 1.00 50.12 108 ASP A C 1
ATOM 852 O O . ASP A 1 108 ? 10.152 -28.820 -16.598 1.00 50.12 108 ASP A O 1
ATOM 856 N N . PRO A 1 109 ? 8.642 -29.236 -14.991 1.00 48.72 109 PRO A N 1
ATOM 857 C CA . PRO A 1 109 ? 9.560 -30.071 -14.225 1.00 48.72 109 PRO A CA 1
ATOM 858 C C . PRO A 1 109 ? 9.745 -31.421 -14.947 1.00 48.72 109 PRO A C 1
ATOM 860 O O . PRO A 1 109 ? 8.802 -31.892 -15.588 1.00 48.72 109 PRO A O 1
ATOM 863 N N . PRO A 1 110 ? 10.927 -32.061 -14.865 1.00 47.84 110 PRO A N 1
ATOM 864 C CA . PRO A 1 110 ? 11.134 -33.373 -15.472 1.00 47.84 110 PRO A CA 1
ATOM 865 C C . PRO A 1 110 ? 10.137 -34.380 -14.884 1.00 47.84 110 PRO A C 1
ATOM 867 O O . PRO A 1 110 ? 10.027 -34.507 -13.665 1.00 47.84 110 PRO A O 1
ATOM 870 N N . LEU A 1 111 ? 9.389 -35.051 -15.761 1.00 51.28 111 LEU A N 1
ATOM 871 C CA . LEU A 1 111 ? 8.548 -36.187 -15.406 1.00 51.28 111 LEU A CA 1
ATOM 872 C C . LEU A 1 111 ? 9.453 -37.415 -15.262 1.00 51.28 111 LEU A C 1
ATOM 874 O O . LEU A 1 111 ? 10.241 -37.704 -16.160 1.00 51.28 111 LEU A O 1
ATOM 878 N N . ASP A 1 112 ? 9.363 -38.097 -14.122 1.00 51.78 112 ASP A N 1
ATOM 879 C CA . ASP A 1 112 ? 10.006 -39.391 -13.905 1.00 51.78 112 ASP A CA 1
ATOM 880 C C . ASP A 1 112 ? 9.362 -40.429 -14.846 1.00 51.78 112 ASP A C 1
ATOM 882 O O . ASP A 1 112 ? 8.201 -40.805 -14.674 1.00 51.78 112 ASP A O 1
ATOM 886 N N . ASP A 1 113 ? 10.108 -40.871 -15.860 1.00 56.16 113 ASP A N 1
ATOM 887 C CA . ASP A 1 113 ? 9.729 -41.973 -16.747 1.00 56.16 113 ASP A CA 1
ATOM 888 C C . ASP A 1 113 ? 9.924 -43.311 -16.014 1.00 56.16 113 ASP A C 1
ATOM 890 O O . ASP A 1 113 ? 11.008 -43.881 -16.061 1.00 56.16 113 ASP A O 1
ATOM 894 N N . ASP A 1 114 ? 8.887 -43.816 -15.342 1.00 50.25 114 ASP A N 1
ATOM 895 C CA . ASP A 1 114 ? 8.795 -45.225 -14.921 1.00 50.25 114 ASP A CA 1
ATOM 896 C C . ASP A 1 114 ? 7.316 -45.659 -14.772 1.00 50.25 114 ASP A C 1
ATOM 898 O O . ASP A 1 114 ? 6.854 -46.113 -13.723 1.00 50.25 114 ASP A O 1
ATOM 902 N N . GLU A 1 115 ? 6.532 -45.544 -15.850 1.00 47.59 115 GLU A N 1
ATOM 903 C CA . GLU A 1 115 ? 5.312 -46.350 -16.004 1.00 47.59 115 GLU A CA 1
ATOM 904 C C . GLU A 1 115 ? 5.695 -47.752 -16.500 1.00 47.59 115 GLU A C 1
ATOM 906 O O . GLU A 1 115 ? 5.783 -48.027 -17.698 1.00 47.59 115 GLU A O 1
ATOM 911 N N . ALA A 1 116 ? 5.927 -48.666 -15.557 1.00 51.00 116 ALA A N 1
ATOM 912 C CA . ALA A 1 116 ? 6.023 -50.090 -15.843 1.00 51.00 116 ALA A CA 1
ATOM 913 C C . ALA A 1 116 ? 4.642 -50.650 -16.240 1.00 51.00 116 ALA A C 1
ATOM 915 O O . ALA A 1 116 ? 3.775 -50.906 -15.403 1.00 51.00 116 ALA A O 1
ATOM 916 N N . GLU A 1 117 ? 4.478 -50.813 -17.549 1.00 45.84 117 GLU A N 1
ATOM 917 C CA . GLU A 1 117 ? 3.673 -51.799 -18.278 1.00 45.84 117 GLU A CA 1
ATOM 918 C C . GLU A 1 117 ? 2.978 -52.870 -17.398 1.00 45.84 117 GLU A C 1
ATOM 920 O O . GLU A 1 117 ? 3.616 -53.768 -16.845 1.00 45.84 117 GLU A O 1
ATOM 925 N N . GLN A 1 118 ? 1.643 -52.841 -17.326 1.00 59.50 118 GLN A N 1
ATOM 926 C CA . GLN A 1 118 ? 0.848 -54.014 -16.946 1.00 59.50 118 GLN A CA 1
ATOM 927 C C . GLN A 1 118 ? -0.141 -54.357 -18.062 1.00 59.50 118 GLN A C 1
ATOM 929 O O . GLN A 1 118 ? -1.119 -53.628 -18.237 1.00 59.50 118 GLN A O 1
ATOM 934 N N . PRO A 1 119 ? 0.033 -55.489 -18.768 1.00 48.44 119 PRO A N 1
ATOM 935 C CA . PRO A 1 119 ? -1.045 -56.077 -19.538 1.00 48.44 119 PRO A CA 1
ATOM 936 C C . PRO A 1 119 ? -1.660 -57.307 -18.846 1.00 48.44 119 PRO A C 1
ATOM 938 O O . PRO A 1 119 ? -1.015 -58.326 -18.618 1.00 48.44 119 PRO A O 1
ATOM 941 N N . GLU A 1 120 ? -2.955 -57.137 -18.577 1.00 50.59 120 GLU A N 1
ATOM 942 C CA . GLU A 1 120 ? -4.089 -58.059 -18.755 1.00 50.59 120 GLU A CA 1
ATOM 943 C C . GLU A 1 120 ? -4.190 -59.371 -17.949 1.00 50.59 120 GLU A C 1
ATOM 945 O O . GLU A 1 120 ? -3.440 -60.333 -18.101 1.00 50.59 120 GLU A O 1
ATOM 950 N N . ALA A 1 121 ? -5.264 -59.444 -17.152 1.00 54.91 121 ALA A N 1
ATOM 951 C CA . ALA A 1 121 ? -5.763 -60.670 -16.541 1.00 54.91 121 ALA A CA 1
ATOM 952 C C . ALA A 1 121 ? -6.439 -61.573 -17.598 1.00 54.91 121 ALA A C 1
ATOM 954 O O . ALA A 1 121 ? -7.267 -61.089 -18.375 1.00 54.91 121 ALA A O 1
ATOM 955 N N . PRO A 1 122 ? -6.160 -62.889 -17.621 1.00 57.06 122 PRO A N 1
ATOM 956 C CA . PRO A 1 122 ? -6.739 -63.778 -18.615 1.00 57.06 122 PRO A CA 1
ATOM 957 C C . PRO A 1 122 ? -8.213 -64.070 -18.319 1.00 57.06 122 PRO A C 1
ATOM 959 O O . PRO A 1 122 ? -8.604 -64.415 -17.204 1.00 57.06 122 PRO A O 1
ATOM 962 N N . THR A 1 123 ? -9.029 -63.978 -19.364 1.00 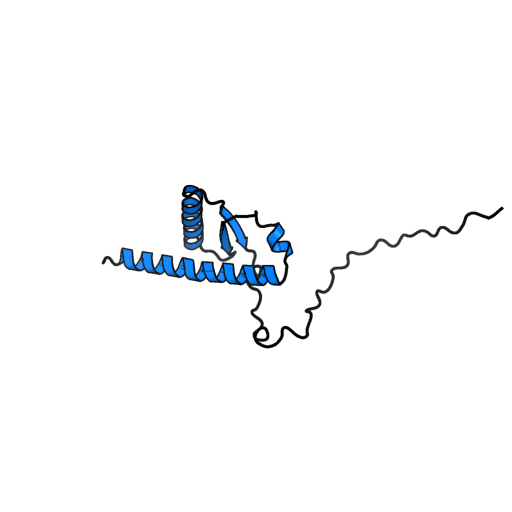54.88 123 THR A N 1
ATOM 963 C CA . THR A 1 123 ? -10.438 -64.369 -19.363 1.00 54.88 123 THR A CA 1
ATOM 964 C C . THR A 1 123 ? -10.572 -65.895 -19.421 1.00 54.88 123 THR A C 1
ATOM 966 O O . THR A 1 123 ? -10.292 -66.491 -20.463 1.00 54.88 123 THR A O 1
ATOM 969 N N . ARG A 1 124 ? -11.048 -66.522 -18.338 1.00 49.69 124 ARG A N 1
ATOM 970 C CA . ARG A 1 124 ? -12.082 -67.578 -18.354 1.00 49.69 124 ARG A CA 1
ATOM 971 C C . ARG A 1 124 ? -12.516 -67.992 -16.956 1.00 49.69 124 ARG A C 1
ATOM 973 O O . ARG A 1 124 ? -11.627 -68.249 -16.121 1.00 49.69 124 ARG A O 1
#